Protein AF-A0A5Q3H9T6-F1 (afdb_monomer_lite)

Radius of gyration: 17.35 Å; chains: 1; bounding box: 54×40×42 Å

pLDDT: mean 82.65, std 15.29, range [39.38, 96.12]

Foldseek 3Di:
DQFQLQALVNLLVLLVLLLLLLVLLVVLLVVCVVVVVDDPVVSVVVVVLSVLSNVLSVLSNVCSVPDGLDDAPDHSVLSVVLSVLLSVLLNPQPDSVLNSQLSVLSSQLSVQVSVSDRVSNVVSSVSNVVSSVVSVPDPDPDDPDDDD

Secondary structure (DSSP, 8-state):
---SS-SHHHHHHHHHHHHHHHHHHHHHHHHHHHTTSS-HHHHHHHHHHHHHHHHHHHHHHHHGGG------SS-HHHHHHHHHHHHHHHHH-S-HHHHHHHHHHHHHHHHHHHHT-HHHHHHHHHHHHHHHHTTSS-----------

Sequence (148 aa):
MNDILNTAAKVQDAADKFTTIADEMKTKRRKAFDEGKITADEVMQNVSEETMLRELATKLYVKSNDYVVAGAQASQMELNKAIADAKEKIAEIAQFKRAVNIFVSVIGLAGSILSGQPLAIVGAISGVKEAVKGGEEKDVPVQKKAGK

Structure (mmCIF, N/CA/C/O backbone):
data_AF-A0A5Q3H9T6-F1
#
_entry.id   AF-A0A5Q3H9T6-F1
#
loop_
_atom_site.group_PDB
_atom_site.id
_atom_site.type_symbol
_atom_site.label_atom_id
_atom_site.label_alt_id
_atom_site.label_comp_id
_atom_site.label_asym_id
_atom_site.label_entity_id
_atom_site.label_seq_id
_atom_site.pdbx_PDB_ins_code
_atom_site.Cartn_x
_atom_site.Cartn_y
_atom_site.Cartn_z
_atom_site.occupancy
_atom_site.B_iso_or_equiv
_atom_site.auth_seq_id
_atom_site.auth_comp_id
_atom_site.auth_asym_id
_atom_site.auth_atom_id
_atom_site.pdbx_PDB_model_num
ATOM 1 N N . MET A 1 1 ? 13.830 12.447 -20.310 1.00 46.50 1 MET A N 1
ATOM 2 C CA . MET A 1 1 ? 12.578 11.686 -20.123 1.00 46.50 1 MET A CA 1
ATOM 3 C C . MET A 1 1 ? 12.443 11.393 -18.642 1.00 46.50 1 MET A C 1
ATOM 5 O O . MET A 1 1 ? 13.435 11.014 -18.031 1.00 46.50 1 MET A O 1
ATOM 9 N N . ASN A 1 2 ? 11.279 11.668 -18.055 1.00 55.16 2 ASN A N 1
ATOM 10 C CA . ASN A 1 2 ? 10.981 11.306 -16.671 1.00 55.16 2 ASN A CA 1
ATOM 11 C C . ASN A 1 2 ? 10.367 9.904 -16.687 1.00 55.16 2 ASN A C 1
ATOM 13 O O . ASN A 1 2 ? 9.163 9.783 -16.838 1.00 55.16 2 ASN A O 1
ATOM 17 N N . ASP A 1 3 ? 11.192 8.862 -16.578 1.00 67.50 3 ASP A N 1
ATOM 18 C CA . ASP A 1 3 ? 10.717 7.475 -16.592 1.00 67.50 3 ASP A CA 1
ATOM 19 C C . ASP A 1 3 ? 10.500 6.938 -15.164 1.00 67.50 3 ASP A C 1
ATOM 21 O O . ASP A 1 3 ? 11.352 7.077 -14.271 1.00 67.50 3 ASP A O 1
ATOM 25 N N . ILE A 1 4 ? 9.342 6.311 -14.954 1.00 74.38 4 ILE A N 1
ATOM 26 C CA . ILE A 1 4 ? 8.937 5.651 -13.706 1.00 74.38 4 ILE A CA 1
ATOM 27 C C . ILE A 1 4 ? 9.413 4.198 -13.722 1.00 74.38 4 ILE A C 1
ATOM 29 O O . ILE A 1 4 ? 9.185 3.497 -14.698 1.00 74.38 4 ILE A O 1
ATOM 33 N N . LEU A 1 5 ? 10.018 3.734 -12.620 1.00 79.31 5 LEU A N 1
ATOM 34 C CA . LEU A 1 5 ? 10.332 2.311 -12.392 1.00 79.31 5 LEU A CA 1
ATOM 35 C C . LEU A 1 5 ? 11.174 1.650 -13.502 1.00 79.31 5 LEU A C 1
ATOM 37 O O . LEU A 1 5 ? 10.972 0.497 -13.875 1.00 79.31 5 LEU A O 1
ATOM 41 N N . ASN A 1 6 ? 12.155 2.386 -14.022 1.00 80.31 6 ASN A N 1
ATOM 42 C CA . ASN A 1 6 ? 13.062 1.918 -15.072 1.00 80.31 6 ASN A CA 1
ATOM 43 C C . ASN A 1 6 ? 14.310 1.180 -14.553 1.00 80.31 6 ASN A C 1
ATOM 45 O O . ASN A 1 6 ? 15.203 0.873 -15.336 1.00 80.31 6 ASN A O 1
ATOM 49 N N . THR A 1 7 ? 14.405 0.943 -13.244 1.00 81.31 7 THR A N 1
ATOM 50 C CA . THR A 1 7 ? 15.495 0.180 -12.630 1.00 81.31 7 THR A CA 1
ATOM 51 C C . THR A 1 7 ? 14.947 -0.759 -11.565 1.00 81.31 7 THR A C 1
ATOM 53 O O . THR A 1 7 ? 13.966 -0.432 -10.890 1.00 81.31 7 THR A O 1
ATOM 56 N N . ALA A 1 8 ? 15.639 -1.881 -11.353 1.00 79.81 8 ALA A N 1
ATOM 57 C CA . ALA A 1 8 ? 15.347 -2.828 -10.278 1.00 79.81 8 ALA A CA 1
ATOM 58 C C . ALA A 1 8 ? 15.212 -2.132 -8.912 1.00 79.81 8 ALA A C 1
ATOM 60 O O . ALA A 1 8 ? 14.225 -2.329 -8.209 1.00 79.81 8 ALA A O 1
ATOM 61 N N . ALA A 1 9 ? 16.143 -1.227 -8.590 1.00 84.31 9 ALA A N 1
ATOM 62 C CA . ALA A 1 9 ? 16.149 -0.486 -7.329 1.00 84.31 9 ALA A CA 1
ATOM 63 C C . ALA A 1 9 ? 14.880 0.358 -7.114 1.00 84.31 9 ALA A C 1
ATOM 65 O O . ALA A 1 9 ? 14.354 0.411 -6.007 1.00 84.31 9 ALA A O 1
ATOM 66 N N . LYS A 1 10 ? 14.347 0.995 -8.166 1.00 85.62 10 LYS A N 1
ATOM 67 C CA . LYS A 1 10 ? 13.105 1.779 -8.067 1.00 85.62 10 LYS A CA 1
ATOM 68 C C . LYS A 1 10 ? 11.877 0.888 -7.851 1.00 85.62 10 LYS A C 1
ATOM 70 O O . LYS A 1 10 ? 10.949 1.292 -7.157 1.00 85.62 10 LYS A O 1
ATOM 75 N N . VAL A 1 11 ? 11.865 -0.310 -8.442 1.00 85.00 11 VAL A N 1
ATOM 76 C CA . VAL A 1 11 ? 10.795 -1.304 -8.246 1.00 85.00 11 VAL A CA 1
ATOM 77 C C . VAL A 1 11 ? 10.833 -1.876 -6.830 1.00 85.00 11 VAL A C 1
ATOM 79 O O . VAL A 1 11 ? 9.786 -1.981 -6.195 1.00 85.00 11 VAL A O 1
ATOM 82 N N . GLN A 1 12 ? 12.027 -2.177 -6.315 1.00 86.50 12 GLN A N 1
ATOM 83 C CA . GLN A 1 12 ? 12.226 -2.623 -4.933 1.00 86.50 12 GLN A CA 1
ATOM 84 C C . GLN A 1 12 ? 11.779 -1.557 -3.928 1.00 86.50 12 GLN A C 1
ATOM 86 O O . GLN A 1 12 ? 10.974 -1.855 -3.056 1.00 86.50 12 GLN A O 1
ATOM 91 N N . ASP A 1 13 ? 12.190 -0.302 -4.121 1.00 89.25 13 ASP A N 1
ATOM 92 C CA . ASP A 1 13 ? 11.782 0.827 -3.276 1.00 89.25 13 ASP A CA 1
ATOM 93 C C . ASP A 1 13 ? 10.250 1.019 -3.251 1.00 89.25 13 ASP A C 1
ATOM 95 O O . ASP A 1 13 ? 9.659 1.279 -2.202 1.00 89.25 13 ASP A O 1
ATOM 99 N N . ALA A 1 14 ? 9.563 0.835 -4.383 1.00 88.44 14 ALA 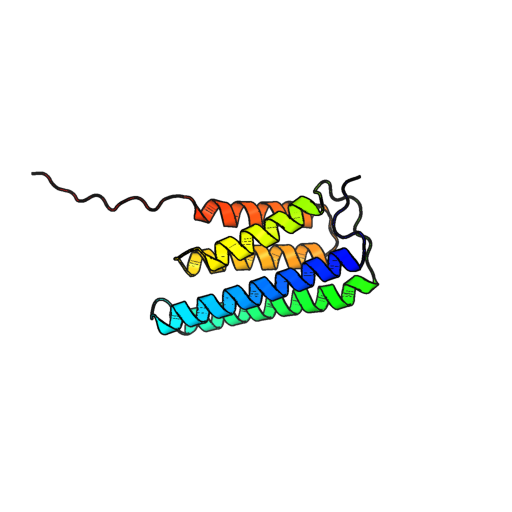A N 1
ATOM 100 C CA . ALA A 1 14 ? 8.100 0.847 -4.406 1.00 88.44 14 ALA A CA 1
ATOM 101 C C . ALA A 1 14 ? 7.492 -0.331 -3.618 1.00 88.44 14 ALA A C 1
ATOM 103 O O . ALA A 1 14 ? 6.536 -0.132 -2.866 1.00 88.44 14 ALA A O 1
ATOM 104 N N . ALA A 1 15 ? 8.050 -1.538 -3.752 1.00 89.56 15 ALA A N 1
ATOM 105 C CA . ALA A 1 15 ? 7.611 -2.724 -3.015 1.00 89.56 15 ALA A CA 1
ATOM 106 C C . ALA A 1 15 ? 7.806 -2.579 -1.494 1.00 89.56 15 ALA A C 1
ATOM 108 O O . ALA A 1 15 ? 6.889 -2.888 -0.725 1.00 89.56 15 ALA A O 1
ATOM 109 N N . ASP A 1 16 ? 8.950 -2.035 -1.067 1.00 92.12 16 ASP A N 1
ATOM 110 C CA . ASP A 1 16 ? 9.232 -1.700 0.332 1.00 92.12 16 ASP A CA 1
ATOM 111 C C . ASP A 1 16 ? 8.148 -0.761 0.868 1.00 92.12 16 ASP A C 1
ATOM 113 O O . ASP A 1 16 ? 7.511 -1.028 1.890 1.00 92.12 16 ASP A O 1
ATOM 117 N N . LYS A 1 17 ? 7.855 0.318 0.135 1.00 92.88 17 LYS A N 1
ATOM 118 C CA . LYS A 1 17 ? 6.850 1.291 0.564 1.00 92.88 17 LYS A CA 1
ATOM 119 C C . LYS A 1 17 ? 5.442 0.700 0.632 1.00 92.88 17 LYS A C 1
ATOM 121 O O . LYS A 1 17 ? 4.734 0.981 1.600 1.00 92.88 17 LYS A O 1
ATOM 126 N N . PHE A 1 18 ? 5.034 -0.145 -0.317 1.00 93.06 18 PHE A N 1
ATOM 127 C CA . PHE A 1 18 ? 3.742 -0.837 -0.235 1.00 93.06 18 PHE A CA 1
ATOM 128 C C . PHE A 1 18 ? 3.648 -1.743 0.993 1.00 93.06 18 PHE A C 1
ATOM 130 O O . PHE A 1 18 ? 2.613 -1.755 1.661 1.00 93.06 18 PHE A O 1
ATOM 137 N N . THR A 1 19 ? 4.739 -2.424 1.347 1.00 92.81 19 THR A N 1
ATOM 138 C CA . THR A 1 19 ? 4.813 -3.215 2.582 1.00 92.81 19 THR A CA 1
ATOM 139 C C . THR A 1 19 ? 4.595 -2.331 3.810 1.00 92.81 19 THR A C 1
ATOM 141 O O . THR A 1 19 ? 3.764 -2.658 4.656 1.00 92.81 19 THR A O 1
ATOM 144 N N . THR A 1 20 ? 5.235 -1.156 3.866 1.00 94.94 20 THR A N 1
ATOM 145 C CA . THR A 1 20 ? 5.029 -0.228 4.993 1.00 94.94 20 THR A CA 1
ATOM 146 C C . THR A 1 20 ? 3.597 0.309 5.081 1.00 94.94 20 THR A C 1
ATOM 148 O O . THR A 1 20 ? 3.086 0.502 6.181 1.00 94.94 20 THR A O 1
ATOM 151 N N . ILE A 1 21 ? 2.912 0.512 3.949 1.00 93.81 21 ILE A N 1
ATOM 152 C CA . ILE A 1 21 ? 1.500 0.928 3.941 1.00 93.81 21 ILE A CA 1
ATOM 153 C C . ILE A 1 21 ? 0.597 -0.193 4.473 1.00 93.81 21 ILE A C 1
ATOM 155 O O . ILE A 1 21 ? -0.335 0.081 5.231 1.00 93.81 21 ILE A O 1
ATOM 159 N N . ALA A 1 22 ? 0.878 -1.453 4.125 1.00 93.81 22 ALA A N 1
ATOM 160 C CA . ALA A 1 22 ? 0.160 -2.604 4.675 1.00 93.81 22 ALA A CA 1
ATOM 161 C C . ALA A 1 22 ? 0.306 -2.694 6.205 1.00 93.81 22 ALA A C 1
ATOM 163 O O . ALA A 1 22 ? -0.669 -2.973 6.905 1.00 93.81 22 ALA A O 1
ATOM 164 N N . ASP A 1 23 ? 1.498 -2.410 6.734 1.00 95.00 23 ASP A N 1
ATOM 165 C CA . ASP A 1 23 ? 1.754 -2.396 8.178 1.00 95.00 23 ASP A CA 1
ATOM 166 C C . ASP A 1 23 ? 1.010 -1.259 8.899 1.00 95.00 23 ASP A C 1
ATOM 168 O O . ASP A 1 23 ? 0.444 -1.467 9.980 1.00 95.00 23 ASP A O 1
ATOM 172 N N . GLU A 1 24 ? 0.940 -0.076 8.284 1.00 94.06 24 GLU A N 1
ATOM 173 C CA . GLU A 1 24 ? 0.185 1.059 8.822 1.00 94.06 24 GLU A CA 1
ATOM 174 C C . GLU A 1 24 ? -1.318 0.743 8.876 1.00 94.06 24 GLU A C 1
ATOM 176 O O . GLU A 1 24 ? -1.976 0.927 9.905 1.00 94.06 24 GLU A O 1
ATOM 181 N N . MET A 1 25 ? -1.859 0.167 7.797 1.00 95.31 25 MET A N 1
ATOM 182 C CA . MET A 1 25 ? -3.267 -0.223 7.726 1.00 95.31 25 MET A CA 1
ATOM 183 C C . MET A 1 25 ? -3.613 -1.299 8.764 1.00 95.31 25 MET A C 1
ATOM 185 O O . MET A 1 25 ? -4.637 -1.198 9.447 1.00 95.31 25 MET A O 1
ATOM 189 N N . LYS A 1 26 ? -2.732 -2.289 8.956 1.00 95.56 26 LYS A N 1
ATOM 190 C CA . LYS A 1 26 ? -2.859 -3.308 10.008 1.00 95.56 26 LYS A CA 1
ATOM 191 C C . LYS A 1 26 ? -2.931 -2.684 11.400 1.00 95.56 26 LYS A C 1
ATOM 193 O O . LYS A 1 26 ? -3.807 -3.038 12.193 1.00 95.56 26 LYS A O 1
ATOM 198 N N . THR A 1 27 ? -2.022 -1.756 11.693 1.00 94.94 27 THR A N 1
ATOM 199 C CA . THR A 1 27 ? -1.963 -1.050 12.981 1.00 94.94 27 THR A CA 1
ATOM 200 C C . THR A 1 27 ? -3.246 -0.262 13.224 1.00 94.94 27 THR A C 1
ATOM 202 O O . THR A 1 27 ? -3.863 -0.374 14.287 1.00 94.94 27 THR A O 1
ATOM 205 N N . LYS A 1 28 ? -3.709 0.466 12.206 1.00 93.50 28 LYS A N 1
ATOM 206 C CA . LYS A 1 28 ? -4.934 1.260 12.277 1.00 93.50 28 LYS A CA 1
ATOM 207 C C . 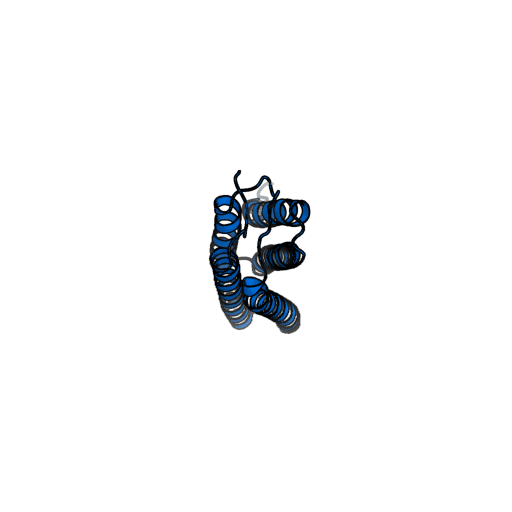LYS A 1 28 ? -6.189 0.418 12.458 1.00 93.50 28 LYS A C 1
ATOM 209 O O . LYS A 1 28 ? -7.037 0.766 13.278 1.00 93.50 28 LYS A O 1
ATOM 214 N N . ARG A 1 29 ? -6.294 -0.700 11.736 1.00 96.12 29 ARG A N 1
ATOM 215 C CA . ARG A 1 29 ? -7.393 -1.663 11.876 1.00 96.12 29 ARG A CA 1
ATOM 216 C C . ARG A 1 29 ? -7.459 -2.231 13.280 1.00 96.12 29 ARG A C 1
ATOM 218 O O . ARG A 1 29 ? -8.533 -2.233 13.870 1.00 96.12 29 ARG A O 1
ATOM 225 N N . ARG A 1 30 ? -6.319 -2.658 13.827 1.00 94.81 30 ARG A N 1
ATOM 226 C CA . ARG A 1 30 ? -6.254 -3.187 15.192 1.00 94.81 30 ARG A CA 1
ATOM 227 C C . ARG A 1 30 ? -6.765 -2.162 16.202 1.00 94.81 30 ARG A C 1
ATOM 229 O O . ARG A 1 30 ? -7.680 -2.466 16.954 1.00 94.81 30 ARG A O 1
ATOM 236 N N . LYS A 1 31 ? -6.258 -0.928 16.138 1.00 94.12 31 LYS A N 1
ATOM 237 C CA . LYS A 1 31 ? -6.706 0.158 17.017 1.00 94.12 31 LYS A CA 1
ATOM 238 C C . LYS A 1 31 ? -8.206 0.443 16.880 1.00 94.12 31 LYS A C 1
ATOM 240 O O . LYS A 1 31 ? -8.895 0.576 17.883 1.00 94.12 31 LYS A O 1
ATOM 245 N N . ALA A 1 32 ? -8.722 0.524 15.654 1.00 92.94 32 ALA A N 1
ATOM 246 C CA . ALA A 1 32 ? -10.139 0.790 15.420 1.00 92.94 32 ALA A CA 1
ATOM 247 C C . ALA A 1 32 ? -11.045 -0.329 15.963 1.00 92.94 32 ALA A C 1
ATOM 249 O O . ALA A 1 32 ? -12.129 -0.038 16.464 1.00 92.94 32 ALA A O 1
ATOM 250 N N . PHE A 1 33 ? -10.608 -1.588 15.878 1.00 94.50 33 PHE A N 1
ATOM 251 C CA . PHE A 1 33 ? -11.338 -2.725 16.434 1.00 94.50 33 PHE A CA 1
ATOM 252 C C . PHE A 1 33 ? -11.313 -2.724 17.965 1.00 94.50 33 PHE A C 1
ATOM 254 O O . PHE A 1 33 ? -12.366 -2.845 18.585 1.00 94.50 33 PHE A O 1
ATOM 261 N N . ASP A 1 34 ? -10.140 -2.503 18.567 1.00 94.62 34 ASP A N 1
ATOM 262 C CA . ASP A 1 34 ? -9.975 -2.425 20.025 1.00 94.62 34 ASP A CA 1
ATOM 263 C C . ASP A 1 34 ? -10.825 -1.285 20.633 1.00 94.62 34 ASP A C 1
ATOM 265 O O . ASP A 1 34 ? -11.350 -1.406 21.737 1.00 94.62 34 ASP A O 1
ATOM 269 N N . G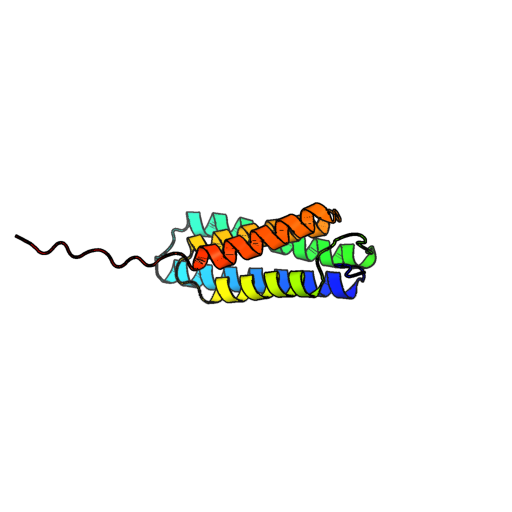LU A 1 35 ? -11.016 -0.190 19.889 1.00 94.75 35 GLU A N 1
ATOM 270 C CA . GLU A 1 35 ? -11.883 0.942 20.255 1.00 94.75 35 GLU A CA 1
ATOM 271 C C . GLU A 1 35 ? -13.378 0.716 19.935 1.00 94.75 35 GLU A C 1
ATOM 273 O O . GLU A 1 35 ? -14.194 1.612 20.164 1.00 94.75 35 GLU A O 1
ATOM 278 N N . GLY A 1 36 ? -13.758 -0.435 19.369 1.00 92.81 36 GLY A N 1
ATOM 279 C CA . GLY A 1 36 ? -15.139 -0.754 18.985 1.00 92.81 36 GLY A CA 1
ATOM 280 C C . GLY A 1 36 ? -15.690 0.079 17.820 1.00 92.81 36 GLY A C 1
ATOM 281 O O . GLY A 1 36 ? -16.902 0.150 17.627 1.00 92.81 36 GLY A O 1
ATOM 282 N N . LYS A 1 37 ? -14.821 0.735 17.039 1.00 92.62 37 LYS A N 1
ATOM 283 C CA . LYS A 1 37 ? -15.205 1.602 15.909 1.00 92.62 37 LYS A CA 1
ATOM 284 C C . LYS A 1 37 ? -15.512 0.833 14.626 1.00 92.62 37 LYS A C 1
ATOM 286 O O . LYS A 1 37 ? -16.075 1.418 13.703 1.00 92.62 37 LYS A O 1
ATOM 291 N N . ILE A 1 38 ? -15.102 -0.431 14.557 1.00 93.62 38 ILE A N 1
ATOM 292 C CA . ILE A 1 38 ? -15.344 -1.330 13.428 1.00 93.62 38 ILE A CA 1
ATOM 293 C C . ILE A 1 38 ? -15.757 -2.712 13.921 1.00 93.62 38 ILE A C 1
ATOM 295 O O . ILE A 1 38 ? -15.401 -3.134 15.021 1.00 93.62 38 ILE A O 1
ATOM 299 N N . THR A 1 39 ? -16.500 -3.414 13.081 1.00 94.38 39 THR A N 1
ATOM 300 C CA . THR A 1 39 ? -16.989 -4.773 13.321 1.00 94.38 39 THR A CA 1
ATOM 301 C C . THR A 1 39 ? -15.946 -5.834 12.959 1.00 94.38 39 THR A C 1
ATOM 303 O O . THR A 1 39 ? -14.976 -5.565 12.249 1.00 94.38 39 THR A O 1
ATOM 306 N N . ALA A 1 40 ? -16.157 -7.073 13.414 1.00 92.56 40 ALA A N 1
ATOM 307 C CA . ALA A 1 40 ? -15.323 -8.208 13.013 1.00 92.56 40 ALA A CA 1
ATOM 308 C C . ALA A 1 40 ? -15.372 -8.462 11.491 1.00 92.56 40 ALA A C 1
ATOM 310 O O . ALA A 1 40 ? -14.349 -8.796 10.896 1.00 92.56 40 ALA A O 1
ATOM 311 N N . ASP A 1 41 ? -16.520 -8.235 10.849 1.00 92.25 41 ASP A N 1
ATOM 312 C CA . ASP A 1 41 ? -16.671 -8.378 9.396 1.00 92.25 41 ASP A CA 1
ATOM 313 C C . ASP A 1 41 ? -15.840 -7.338 8.634 1.00 92.25 41 ASP A C 1
ATOM 315 O O . ASP A 1 41 ? -15.107 -7.682 7.705 1.00 92.25 41 ASP A O 1
ATOM 319 N N . GLU A 1 42 ? -15.866 -6.075 9.078 1.00 89.69 42 GLU A N 1
ATOM 320 C CA . GLU A 1 42 ? -15.012 -5.014 8.523 1.00 89.69 42 GLU A CA 1
ATOM 321 C C . GLU A 1 42 ? -13.519 -5.328 8.714 1.00 89.69 42 GLU A C 1
ATOM 323 O O . GLU A 1 42 ? -12.700 -5.022 7.842 1.00 89.69 42 GLU A O 1
ATOM 328 N N . VAL A 1 43 ? -13.151 -5.985 9.821 1.00 92.56 43 VAL A N 1
ATOM 329 C CA . VAL A 1 43 ? -11.781 -6.468 10.030 1.00 92.56 43 VAL A CA 1
ATOM 330 C C . VAL A 1 43 ? -11.416 -7.540 9.006 1.00 92.56 43 VAL A C 1
ATOM 332 O O . VAL A 1 43 ? -10.361 -7.432 8.381 1.00 92.56 43 VAL A O 1
ATOM 335 N N . MET A 1 44 ? -12.263 -8.554 8.816 1.00 92.06 44 MET A N 1
ATOM 336 C CA . MET A 1 44 ? -12.000 -9.653 7.881 1.00 92.06 44 MET A CA 1
ATOM 337 C C . MET A 1 44 ? -11.854 -9.157 6.441 1.00 92.06 44 MET A C 1
ATOM 339 O O . MET A 1 44 ? -10.914 -9.555 5.749 1.00 92.06 44 MET A O 1
ATOM 343 N N . GLN A 1 45 ? -12.724 -8.241 6.010 1.00 88.69 45 GLN A N 1
ATOM 344 C CA . GLN A 1 45 ? -12.628 -7.643 4.681 1.00 88.69 45 GLN A CA 1
ATOM 345 C C . GLN A 1 45 ? -11.288 -6.918 4.496 1.00 88.69 45 GLN A C 1
ATOM 347 O O . GLN A 1 45 ? -10.571 -7.171 3.526 1.00 88.69 45 GLN A O 1
ATOM 352 N N . ASN A 1 46 ? -10.900 -6.066 5.448 1.00 91.62 46 ASN A N 1
ATOM 353 C CA . ASN A 1 46 ? -9.661 -5.308 5.315 1.00 91.62 46 ASN A CA 1
ATOM 354 C C . ASN A 1 46 ? -8.394 -6.175 5.472 1.00 91.62 46 ASN A C 1
ATOM 356 O O . ASN A 1 46 ? -7.357 -5.849 4.899 1.00 91.62 46 ASN A O 1
ATOM 360 N N . VAL A 1 47 ? -8.458 -7.308 6.181 1.00 93.81 47 VAL A N 1
ATOM 361 C CA . VAL A 1 47 ? -7.371 -8.308 6.177 1.00 93.81 47 VAL A CA 1
ATOM 362 C C . VAL A 1 47 ? -7.162 -8.886 4.775 1.00 93.81 47 VAL A C 1
ATOM 364 O O . VAL A 1 47 ? -6.019 -9.064 4.359 1.00 93.81 47 VAL A O 1
ATOM 367 N N . SER A 1 48 ? -8.233 -9.154 4.024 1.00 92.25 48 SER A N 1
ATOM 368 C CA . SER A 1 48 ? -8.112 -9.640 2.643 1.00 92.25 48 SER A CA 1
ATOM 369 C C . SER A 1 48 ? -7.434 -8.612 1.734 1.00 92.25 48 SER A C 1
ATOM 371 O O . SER A 1 48 ? -6.566 -8.966 0.937 1.00 92.25 48 SER A O 1
ATOM 373 N N . GLU A 1 49 ? -7.806 -7.338 1.863 1.00 91.75 49 GLU A N 1
ATOM 374 C CA . GLU A 1 49 ? -7.169 -6.235 1.135 1.00 91.75 49 GLU A CA 1
ATOM 375 C C . GLU A 1 49 ? -5.684 -6.116 1.510 1.00 91.75 49 GLU A C 1
ATOM 377 O O . GLU A 1 49 ? -4.829 -5.939 0.642 1.00 91.75 49 GLU A O 1
ATOM 382 N N . GLU A 1 50 ? -5.351 -6.254 2.799 1.00 93.12 50 GLU A N 1
ATOM 383 C CA . GLU A 1 50 ? -3.964 -6.217 3.267 1.00 93.12 50 GLU A CA 1
ATOM 384 C C . GLU A 1 50 ? -3.130 -7.342 2.657 1.00 93.12 50 GLU A C 1
ATOM 386 O O . GLU A 1 50 ? -2.038 -7.091 2.141 1.00 93.12 50 GLU A O 1
ATOM 391 N N . THR A 1 51 ? -3.653 -8.568 2.678 1.00 93.50 51 THR A N 1
ATOM 392 C CA . THR A 1 51 ? -3.007 -9.724 2.049 1.00 93.50 51 THR A CA 1
ATOM 393 C C . THR A 1 51 ? -2.758 -9.464 0.567 1.00 93.50 51 THR A C 1
ATOM 395 O O . THR A 1 51 ? -1.649 -9.694 0.089 1.00 93.50 51 THR A O 1
ATOM 398 N N . MET A 1 52 ? -3.734 -8.891 -0.144 1.00 93.94 52 MET A N 1
ATOM 399 C CA . MET A 1 52 ? -3.579 -8.548 -1.556 1.00 93.94 52 MET A CA 1
ATOM 400 C C . MET A 1 52 ? -2.442 -7.545 -1.785 1.00 93.94 52 MET A C 1
ATOM 402 O O . MET A 1 52 ? -1.605 -7.773 -2.658 1.00 93.94 52 MET A O 1
ATOM 406 N N . LEU A 1 53 ? -2.351 -6.465 -0.997 1.00 93.31 53 LEU A N 1
ATOM 407 C CA . LEU A 1 53 ? -1.251 -5.504 -1.147 1.00 93.31 53 LEU A CA 1
ATOM 408 C C . LEU A 1 53 ? 0.113 -6.165 -0.912 1.00 93.31 53 LEU A C 1
ATOM 410 O O . LEU A 1 53 ? 1.058 -5.910 -1.660 1.00 93.31 53 LEU A O 1
ATOM 414 N N . ARG A 1 54 ? 0.211 -7.040 0.097 1.00 94.12 54 ARG A N 1
ATOM 415 C CA . ARG A 1 54 ? 1.446 -7.776 0.401 1.00 94.12 54 ARG A CA 1
ATOM 416 C C . ARG A 1 54 ? 1.840 -8.713 -0.734 1.00 94.12 54 ARG A C 1
ATOM 418 O O . ARG A 1 54 ? 2.999 -8.712 -1.133 1.00 94.12 54 ARG A O 1
ATOM 425 N N . GLU A 1 55 ? 0.893 -9.448 -1.308 1.00 92.31 55 GLU A N 1
ATOM 426 C CA . GLU A 1 55 ? 1.156 -10.296 -2.474 1.00 92.31 55 GLU A CA 1
ATOM 427 C C . GLU A 1 55 ? 1.649 -9.489 -3.679 1.00 92.31 55 GLU A C 1
ATOM 429 O O . GLU A 1 55 ? 2.566 -9.921 -4.381 1.00 92.31 55 GLU A O 1
ATOM 434 N N . LEU A 1 56 ? 1.062 -8.314 -3.931 1.00 91.56 56 LEU A N 1
ATOM 435 C CA . LEU A 1 56 ? 1.506 -7.429 -5.009 1.00 91.56 56 LEU A CA 1
ATOM 436 C C . LEU A 1 56 ? 2.922 -6.900 -4.736 1.00 91.56 56 LEU A C 1
ATOM 438 O O . LEU A 1 56 ? 3.755 -6.916 -5.641 1.00 91.56 56 LEU A O 1
ATOM 442 N N . ALA A 1 57 ? 3.238 -6.515 -3.497 1.00 89.38 57 ALA A N 1
ATOM 443 C CA . ALA A 1 57 ? 4.592 -6.122 -3.105 1.00 89.38 57 ALA A CA 1
ATOM 444 C C . ALA A 1 57 ? 5.600 -7.272 -3.298 1.00 89.38 57 ALA A C 1
ATOM 446 O O . ALA A 1 57 ? 6.653 -7.076 -3.903 1.00 89.38 57 ALA A O 1
ATOM 447 N N . THR A 1 58 ? 5.257 -8.500 -2.894 1.00 87.62 58 THR A N 1
ATOM 448 C CA . THR A 1 58 ? 6.085 -9.692 -3.148 1.00 87.62 58 THR A CA 1
ATOM 449 C C . THR A 1 58 ? 6.321 -9.914 -4.639 1.00 87.62 58 THR A C 1
ATOM 451 O O . THR A 1 58 ? 7.459 -10.119 -5.064 1.00 87.62 58 THR A O 1
ATOM 454 N N . LYS A 1 59 ? 5.271 -9.818 -5.461 1.00 88.06 59 LYS A N 1
ATOM 455 C CA . LYS A 1 59 ? 5.391 -9.928 -6.921 1.00 88.06 59 LYS A CA 1
ATOM 456 C C . LYS A 1 59 ? 6.292 -8.834 -7.498 1.00 88.06 59 LYS A C 1
ATOM 458 O O . LYS A 1 59 ? 7.037 -9.115 -8.432 1.00 88.06 59 LYS A O 1
ATOM 463 N N . LEU A 1 60 ? 6.270 -7.619 -6.947 1.00 85.38 60 LEU A N 1
ATOM 464 C CA . LEU A 1 60 ? 7.160 -6.536 -7.371 1.00 85.38 60 LEU A CA 1
ATOM 465 C C . LEU A 1 60 ? 8.622 -6.831 -7.041 1.00 85.38 60 LEU A C 1
ATOM 467 O O . LEU A 1 60 ? 9.471 -6.601 -7.898 1.00 85.38 60 LEU A O 1
ATOM 471 N N . TYR A 1 61 ? 8.927 -7.402 -5.871 1.00 82.31 61 TYR A N 1
ATOM 472 C CA . TYR A 1 61 ? 10.294 -7.847 -5.579 1.00 82.31 61 TYR A CA 1
ATOM 473 C C . TYR A 1 61 ? 10.772 -8.889 -6.586 1.00 82.31 61 TYR A C 1
ATOM 475 O O . TYR A 1 61 ? 11.860 -8.740 -7.135 1.00 82.31 61 TYR A O 1
ATOM 483 N N . VAL A 1 62 ? 9.952 -9.902 -6.882 1.00 81.06 62 VAL A N 1
ATOM 484 C CA . VAL A 1 62 ? 10.290 -10.931 -7.881 1.00 81.06 62 VAL A CA 1
ATOM 485 C C . VAL A 1 62 ? 10.528 -10.298 -9.254 1.00 81.06 62 VAL A C 1
ATOM 487 O O . VAL A 1 62 ? 11.519 -10.603 -9.912 1.00 81.06 62 VAL A O 1
ATOM 490 N N . LYS A 1 63 ? 9.658 -9.366 -9.657 1.00 75.44 63 LYS A N 1
ATOM 491 C CA . LYS A 1 63 ? 9.698 -8.719 -10.973 1.00 75.44 63 LYS A CA 1
ATOM 492 C C . LYS A 1 63 ? 10.757 -7.620 -11.095 1.00 75.44 63 LYS A C 1
ATOM 494 O O . LYS A 1 63 ? 11.078 -7.204 -12.204 1.00 75.44 63 LYS A O 1
ATOM 499 N N . SER A 1 64 ? 11.324 -7.147 -9.983 1.00 71.00 64 SER A N 1
ATOM 500 C CA . SER A 1 64 ? 12.409 -6.156 -9.988 1.00 71.00 64 SER A CA 1
ATOM 501 C C . SER A 1 64 ? 13.638 -6.630 -10.771 1.00 71.00 64 SER A C 1
ATOM 503 O O . SER A 1 64 ? 14.340 -5.803 -11.348 1.00 71.00 64 SER A O 1
ATOM 505 N N . ASN A 1 65 ? 13.831 -7.947 -10.883 1.00 57.91 65 ASN A N 1
ATOM 506 C CA . ASN A 1 65 ? 14.892 -8.563 -11.679 1.00 57.91 65 ASN A CA 1
ATOM 507 C C . ASN A 1 65 ? 14.692 -8.406 -13.201 1.00 57.91 65 ASN A C 1
ATOM 509 O O . ASN A 1 65 ? 15.659 -8.531 -13.947 1.00 57.91 65 ASN A O 1
ATOM 513 N N . ASP A 1 66 ? 13.475 -8.076 -13.650 1.00 63.59 66 ASP A N 1
ATOM 514 C CA . ASP A 1 66 ? 13.074 -8.132 -15.061 1.00 63.59 66 ASP A CA 1
ATOM 515 C C . ASP A 1 66 ? 12.816 -6.751 -15.699 1.00 63.59 66 ASP A C 1
ATOM 517 O O . ASP A 1 66 ? 12.388 -6.686 -16.853 1.00 63.59 66 ASP A O 1
ATOM 521 N N . TYR A 1 67 ? 13.010 -5.629 -14.984 1.00 65.81 67 TYR A N 1
ATOM 522 C CA . TYR A 1 67 ? 12.330 -4.384 -15.372 1.00 65.81 67 TYR 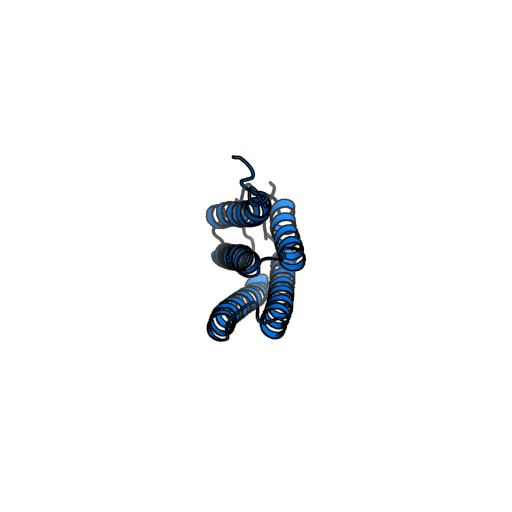A CA 1
ATOM 523 C C . TYR A 1 67 ? 13.151 -3.230 -15.959 1.00 65.81 67 TYR A C 1
ATOM 525 O O . TYR A 1 67 ? 14.048 -2.672 -15.327 1.00 65.81 67 TYR A O 1
ATOM 533 N N . VAL A 1 68 ? 12.631 -2.756 -17.103 1.00 56.22 68 VAL A N 1
ATOM 534 C CA . VAL A 1 68 ? 12.558 -1.347 -17.521 1.00 56.22 68 VAL A CA 1
ATOM 535 C C . VAL A 1 68 ? 11.102 -1.037 -17.911 1.00 56.22 68 VAL A C 1
ATOM 537 O O . VAL A 1 68 ? 10.607 -1.577 -18.898 1.00 56.22 68 VAL A O 1
ATOM 540 N N . VAL A 1 69 ? 10.395 -0.178 -17.164 1.00 62.94 69 VAL A N 1
ATOM 541 C CA . VAL A 1 69 ? 9.150 0.456 -17.644 1.00 62.94 69 VAL A CA 1
ATOM 542 C C . VAL A 1 69 ? 9.519 1.803 -18.265 1.00 62.94 69 VAL A C 1
ATOM 544 O O . VAL A 1 69 ? 10.036 2.683 -17.581 1.00 62.94 69 VAL A O 1
ATOM 547 N N . ALA A 1 70 ? 9.282 1.961 -19.566 1.00 61.84 70 ALA A N 1
ATOM 548 C CA . ALA A 1 70 ? 9.565 3.188 -20.311 1.00 61.84 70 ALA A CA 1
ATOM 549 C C . ALA A 1 70 ? 8.269 3.802 -20.861 1.00 61.84 70 ALA A C 1
ATOM 551 O O . ALA A 1 70 ? 7.330 3.080 -21.200 1.00 61.84 70 ALA A O 1
ATOM 552 N N . GLY A 1 71 ? 8.219 5.134 -20.973 1.00 64.00 71 GLY A N 1
ATOM 553 C CA . GLY A 1 71 ? 7.128 5.830 -21.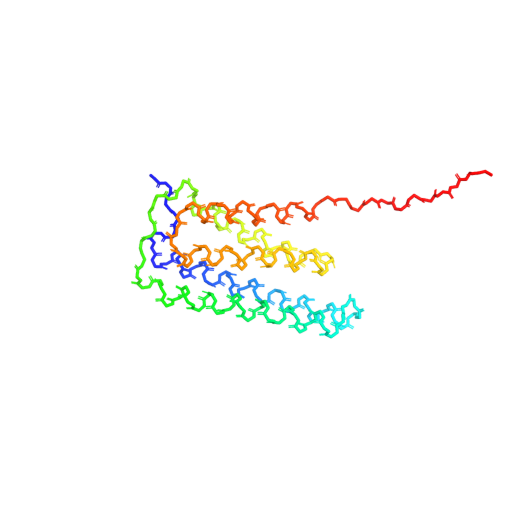671 1.00 64.00 71 GLY A CA 1
ATOM 554 C C . GLY A 1 71 ? 5.962 6.309 -20.799 1.00 64.00 71 GLY A C 1
ATOM 555 O O . GLY A 1 71 ? 4.938 6.729 -21.337 1.00 64.00 71 GLY A O 1
ATOM 556 N N . ALA A 1 72 ? 6.094 6.293 -19.469 1.00 62.94 72 ALA A N 1
ATOM 557 C CA . ALA A 1 72 ? 5.183 7.039 -18.597 1.00 62.94 72 ALA A CA 1
ATOM 558 C C . ALA A 1 72 ? 5.576 8.524 -18.613 1.00 62.94 72 ALA A C 1
ATOM 560 O O . ALA A 1 72 ? 6.754 8.843 -18.522 1.00 62.94 72 ALA A O 1
ATOM 561 N N . GLN A 1 73 ? 4.607 9.438 -18.716 1.00 66.19 73 GLN A N 1
ATOM 562 C CA . GLN A 1 73 ? 4.890 10.880 -18.625 1.00 66.19 73 GLN A CA 1
ATOM 563 C C . GLN A 1 73 ? 5.054 11.377 -17.179 1.00 66.19 73 GLN A C 1
ATOM 565 O O . GLN A 1 73 ? 5.597 12.460 -16.967 1.00 66.19 73 GLN A O 1
ATOM 570 N N . ALA A 1 74 ? 4.589 10.609 -16.190 1.00 70.44 74 ALA A N 1
ATOM 571 C CA . ALA A 1 74 ? 4.776 10.938 -14.780 1.00 70.44 74 ALA A CA 1
ATOM 572 C C . ALA A 1 74 ? 6.208 10.613 -14.325 1.00 70.44 74 ALA A C 1
ATOM 574 O O . ALA A 1 74 ? 6.861 9.730 -14.870 1.00 70.44 74 ALA A O 1
ATOM 575 N N . SER A 1 75 ? 6.691 11.315 -13.301 1.00 80.81 75 SER A N 1
ATOM 576 C CA . SER A 1 75 ? 8.039 11.131 -12.747 1.00 80.81 75 SER A CA 1
ATOM 577 C C . SER A 1 75 ? 8.085 10.135 -11.582 1.00 80.81 75 SER A C 1
ATOM 579 O O . SER A 1 75 ? 7.117 9.971 -10.840 1.00 80.81 75 SER A O 1
ATOM 581 N N . GLN A 1 76 ? 9.254 9.522 -11.338 1.00 82.00 76 GLN A N 1
ATOM 582 C CA . GLN A 1 76 ? 9.491 8.700 -10.135 1.00 82.00 76 GLN A CA 1
ATOM 583 C C . GLN A 1 76 ? 9.172 9.466 -8.838 1.00 82.00 76 GLN A C 1
ATOM 585 O O . GLN A 1 76 ? 8.710 8.882 -7.860 1.00 82.00 76 GLN A O 1
ATOM 590 N N . MET A 1 77 ? 9.400 10.781 -8.836 1.00 85.00 77 MET A N 1
ATOM 591 C CA . MET A 1 77 ? 9.079 11.659 -7.716 1.00 85.00 77 MET A CA 1
ATOM 592 C C . MET A 1 77 ? 7.573 11.698 -7.433 1.00 85.00 77 MET A C 1
ATOM 594 O O . MET A 1 77 ? 7.176 11.637 -6.276 1.00 85.00 77 MET A O 1
ATOM 598 N N . GLU A 1 78 ? 6.728 11.758 -8.464 1.00 85.06 78 GLU A N 1
ATOM 599 C CA . GLU A 1 78 ? 5.271 11.774 -8.291 1.00 85.06 78 GLU A CA 1
ATOM 600 C C . GLU A 1 78 ? 4.721 10.450 -7.777 1.00 85.06 78 GLU A C 1
ATOM 602 O O . GLU A 1 78 ? 3.807 10.459 -6.954 1.00 85.06 78 GLU A O 1
ATOM 607 N N . LEU A 1 79 ? 5.292 9.330 -8.229 1.00 86.19 79 LEU A N 1
ATOM 608 C CA . LEU A 1 79 ? 4.974 8.014 -7.684 1.00 86.19 79 LEU A CA 1
ATOM 609 C C . LEU A 1 79 ? 5.336 7.951 -6.196 1.00 86.19 79 LEU A C 1
ATOM 611 O O . LEU A 1 79 ? 4.492 7.634 -5.362 1.00 86.19 79 LEU A O 1
ATOM 615 N N . ASN A 1 80 ? 6.581 8.302 -5.864 1.00 87.62 80 ASN A N 1
ATOM 616 C CA . ASN A 1 80 ? 7.069 8.283 -4.487 1.00 87.62 80 ASN A CA 1
ATOM 617 C C . ASN A 1 80 ? 6.241 9.187 -3.576 1.00 87.62 80 ASN A C 1
ATOM 619 O O . ASN A 1 80 ? 5.915 8.787 -2.461 1.00 87.62 80 ASN A O 1
ATOM 623 N N . LYS A 1 81 ? 5.870 10.371 -4.069 1.00 88.94 81 LYS A N 1
ATOM 624 C CA . LYS A 1 81 ? 5.005 11.297 -3.350 1.00 88.94 81 LYS A CA 1
ATOM 625 C C . LYS A 1 81 ? 3.620 10.704 -3.109 1.00 88.94 81 LYS A C 1
ATOM 627 O O . LYS A 1 81 ? 3.182 10.686 -1.973 1.00 88.94 81 LYS A O 1
ATOM 632 N N . ALA A 1 82 ? 2.961 10.154 -4.130 1.00 87.25 82 ALA A N 1
ATOM 633 C CA . ALA A 1 82 ? 1.632 9.563 -3.957 1.00 87.25 82 ALA A CA 1
ATOM 634 C C . ALA A 1 82 ? 1.624 8.425 -2.920 1.00 87.25 82 ALA A C 1
ATOM 636 O O . ALA A 1 82 ? 0.706 8.331 -2.113 1.00 87.25 82 ALA A O 1
ATOM 637 N N . ILE A 1 83 ? 2.666 7.589 -2.914 1.00 89.69 83 ILE A N 1
ATOM 638 C CA . ILE A 1 83 ? 2.821 6.505 -1.937 1.00 89.69 83 ILE A CA 1
ATOM 639 C C . ILE A 1 83 ? 3.066 7.065 -0.524 1.00 89.69 83 ILE A C 1
ATOM 641 O O . ILE A 1 83 ? 2.454 6.598 0.437 1.00 89.69 83 ILE A O 1
ATOM 645 N N . ALA A 1 84 ? 3.932 8.072 -0.387 1.00 90.88 84 ALA A N 1
ATOM 646 C CA . ALA A 1 84 ? 4.213 8.712 0.897 1.00 90.88 84 ALA A CA 1
ATOM 647 C C . ALA A 1 84 ? 2.975 9.423 1.470 1.00 90.88 84 ALA A C 1
ATOM 649 O O . ALA A 1 84 ? 2.605 9.159 2.612 1.00 90.88 84 ALA A O 1
ATOM 650 N N . ASP A 1 85 ? 2.297 10.232 0.654 1.00 90.62 85 ASP A N 1
ATOM 651 C CA . ASP A 1 85 ? 1.081 10.958 1.028 1.00 90.62 85 ASP A CA 1
ATOM 652 C C . ASP A 1 85 ? -0.027 9.972 1.455 1.00 90.62 85 ASP A C 1
ATOM 654 O O . ASP A 1 85 ? -0.726 10.193 2.443 1.00 90.62 85 ASP A O 1
ATOM 658 N N . ALA A 1 86 ? -0.172 8.838 0.752 1.00 89.25 86 ALA A N 1
ATOM 659 C CA . ALA A 1 86 ? -1.131 7.797 1.120 1.00 89.25 86 ALA A CA 1
ATOM 660 C C . ALA A 1 86 ? -0.813 7.162 2.478 1.00 89.25 86 ALA A C 1
ATOM 662 O O . ALA A 1 86 ? -1.717 6.993 3.297 1.00 89.25 86 ALA A O 1
ATOM 663 N N . LYS A 1 87 ? 0.459 6.835 2.734 1.00 93.62 87 LYS A N 1
ATOM 664 C CA . LYS A 1 87 ? 0.911 6.301 4.024 1.00 93.62 87 LYS A CA 1
ATOM 665 C C . LYS A 1 87 ? 0.604 7.274 5.161 1.00 93.62 87 LYS A C 1
ATOM 667 O O . LYS A 1 87 ? -0.009 6.881 6.150 1.00 93.62 87 LYS A O 1
ATOM 672 N N . GLU A 1 88 ? 1.022 8.528 5.014 1.00 91.38 88 GLU A N 1
ATOM 673 C CA . GLU A 1 88 ? 0.817 9.578 6.014 1.00 91.38 88 GLU A CA 1
ATOM 674 C C . GLU A 1 88 ? -0.677 9.784 6.280 1.00 91.38 88 GLU A C 1
ATOM 676 O O . GLU A 1 88 ? -1.128 9.716 7.423 1.00 91.38 88 GLU A O 1
ATOM 681 N N . LYS A 1 89 ? -1.491 9.887 5.223 1.00 89.50 89 LYS A N 1
ATOM 682 C CA . LYS A 1 89 ? -2.936 10.057 5.381 1.00 89.50 89 LYS A CA 1
ATOM 683 C C . LYS A 1 89 ? -3.599 8.849 6.038 1.00 89.50 89 LYS A C 1
ATOM 685 O O . LYS A 1 89 ? -4.482 9.034 6.879 1.00 89.50 89 LYS A O 1
ATOM 690 N N . ILE A 1 90 ? -3.184 7.625 5.693 1.00 89.00 90 ILE A N 1
ATOM 691 C CA . ILE A 1 90 ? -3.648 6.411 6.374 1.00 89.00 90 ILE A CA 1
ATOM 692 C C . ILE A 1 90 ? -3.270 6.469 7.845 1.00 89.00 90 ILE A C 1
ATOM 694 O O . ILE A 1 90 ? -4.130 6.133 8.642 1.00 89.00 90 ILE A O 1
ATOM 698 N N . ALA A 1 91 ? -2.084 6.934 8.238 1.00 86.75 91 ALA A N 1
ATOM 699 C CA . ALA A 1 91 ? -1.713 7.063 9.649 1.00 86.75 91 ALA A CA 1
ATOM 700 C C . ALA A 1 91 ? -2.600 8.087 10.388 1.00 86.75 91 ALA A C 1
ATOM 702 O O . ALA A 1 91 ? -3.181 7.786 11.436 1.00 86.75 91 ALA A O 1
ATOM 703 N N . GLU A 1 92 ? -2.816 9.261 9.794 1.00 89.69 92 GLU A N 1
ATOM 704 C CA . GLU A 1 92 ? -3.451 10.408 10.455 1.00 89.69 92 GLU A CA 1
ATOM 705 C C . GLU A 1 92 ? -4.985 10.362 10.500 1.00 89.69 92 GLU A C 1
ATOM 707 O O . GLU A 1 92 ? -5.599 10.756 11.492 1.00 89.69 92 GLU A O 1
ATOM 712 N N . ILE A 1 93 ? -5.651 9.879 9.444 1.00 85.75 93 ILE A N 1
ATOM 713 C CA . ILE A 1 93 ? -7.097 10.103 9.278 1.00 85.75 93 ILE A CA 1
ATOM 714 C C . ILE A 1 93 ? -7.950 9.368 10.324 1.00 85.75 93 ILE A C 1
ATOM 716 O O . ILE A 1 93 ? -7.896 8.152 10.434 1.00 85.75 93 ILE A O 1
ATOM 720 N N . ALA A 1 94 ? -8.799 10.052 11.089 1.00 82.62 94 ALA A N 1
ATOM 721 C CA . ALA A 1 94 ? -9.538 9.386 12.173 1.00 82.62 94 ALA A CA 1
ATOM 722 C C . ALA A 1 94 ? -10.542 8.316 11.686 1.00 82.62 94 ALA A C 1
ATOM 724 O O . ALA A 1 94 ? -10.830 7.350 12.395 1.00 82.62 94 ALA A O 1
ATOM 725 N N . GLN A 1 95 ? -11.085 8.480 10.476 1.00 87.06 95 GLN A N 1
ATOM 726 C CA . GLN A 1 95 ? -12.121 7.602 9.933 1.00 87.06 95 GLN A CA 1
ATOM 727 C C . GLN A 1 95 ? -11.525 6.368 9.247 1.00 87.06 95 GLN A C 1
ATOM 729 O O . GLN A 1 95 ? -10.913 6.473 8.183 1.00 87.06 95 GLN A O 1
ATOM 734 N N . PHE A 1 96 ? -11.786 5.183 9.808 1.00 87.75 96 PHE A N 1
ATOM 735 C CA . PHE A 1 96 ? -11.292 3.910 9.275 1.00 87.75 96 PHE A CA 1
ATOM 736 C C . PHE A 1 96 ? -11.727 3.654 7.827 1.00 87.75 96 PHE A C 1
ATOM 738 O O . PHE A 1 96 ? -10.893 3.344 6.985 1.00 87.75 96 PHE A O 1
ATOM 745 N N . LYS A 1 97 ? -13.007 3.868 7.497 1.00 88.69 97 LYS A N 1
ATOM 746 C CA . LYS A 1 97 ? -13.524 3.667 6.129 1.00 88.69 97 LYS A CA 1
ATOM 747 C C . LYS A 1 97 ? -12.805 4.530 5.088 1.00 88.69 97 LYS A C 1
ATOM 749 O O . LYS A 1 97 ? -12.598 4.092 3.962 1.00 88.69 97 LYS A O 1
ATOM 754 N N . ARG A 1 98 ? -12.378 5.741 5.467 1.00 88.62 98 ARG A N 1
ATOM 755 C CA . ARG A 1 98 ? -11.577 6.598 4.581 1.00 88.62 98 ARG A CA 1
ATOM 756 C C . ARG A 1 98 ? -10.159 6.055 4.411 1.00 88.62 98 ARG A C 1
ATOM 758 O O . ARG A 1 98 ? -9.662 6.043 3.291 1.00 88.62 98 ARG A O 1
ATOM 765 N N . ALA A 1 99 ? -9.541 5.563 5.487 1.00 89.31 99 ALA A N 1
ATOM 766 C CA . ALA A 1 99 ? -8.245 4.889 5.404 1.00 89.31 99 ALA A CA 1
ATOM 767 C C . ALA A 1 99 ? -8.305 3.662 4.475 1.00 89.31 99 ALA A C 1
ATOM 769 O O . ALA A 1 99 ? -7.439 3.517 3.618 1.00 89.31 99 ALA A O 1
ATOM 770 N N . VAL A 1 100 ? -9.368 2.852 4.565 1.00 90.44 100 VAL A N 1
ATOM 771 C CA . VAL A 1 100 ? -9.617 1.717 3.658 1.00 90.44 100 VAL A CA 1
ATOM 772 C C . VAL A 1 100 ? -9.721 2.170 2.201 1.00 90.44 100 VAL A C 1
ATOM 774 O O . VAL A 1 100 ? -9.095 1.577 1.331 1.00 90.44 100 VAL A O 1
ATOM 777 N N . ASN A 1 101 ? -10.442 3.256 1.912 1.00 92.75 101 ASN A N 1
ATOM 778 C CA . ASN A 1 101 ? -10.555 3.759 0.541 1.00 92.75 101 ASN A CA 1
ATOM 779 C C . ASN A 1 101 ? -9.194 4.183 -0.049 1.00 92.75 101 ASN A C 1
ATOM 781 O O . ASN A 1 101 ? -8.873 3.854 -1.189 1.00 92.75 101 ASN A O 1
ATOM 785 N N . ILE A 1 102 ? -8.364 4.875 0.741 1.00 93.25 102 ILE A N 1
ATOM 786 C CA . ILE A 1 102 ? -6.991 5.222 0.336 1.00 93.25 102 ILE A CA 1
ATOM 787 C C . ILE A 1 102 ? -6.179 3.943 0.100 1.00 93.25 102 ILE A C 1
ATOM 789 O O . ILE A 1 102 ? -5.469 3.831 -0.900 1.00 93.25 102 ILE A O 1
ATOM 793 N N . PHE A 1 103 ? -6.324 2.959 0.986 1.00 92.88 103 PHE A N 1
ATOM 794 C CA . PHE A 1 103 ? -5.633 1.680 0.906 1.00 92.88 103 PHE A CA 1
ATOM 795 C C . PHE A 1 103 ? -5.987 0.887 -0.364 1.00 92.88 103 PHE A C 1
ATOM 797 O O . PHE A 1 103 ? -5.095 0.400 -1.056 1.00 92.88 103 PHE A O 1
ATOM 804 N N . VAL A 1 104 ? -7.267 0.833 -0.741 1.00 93.75 104 VAL A N 1
ATOM 805 C CA . VAL A 1 104 ? -7.724 0.196 -1.987 1.00 93.75 104 VAL A CA 1
ATOM 806 C C . VAL A 1 104 ? -7.144 0.893 -3.223 1.00 93.75 104 VAL A C 1
ATOM 808 O O . VAL A 1 104 ? -6.695 0.222 -4.155 1.00 93.75 104 VAL A O 1
ATOM 811 N N . SER A 1 105 ? -7.055 2.226 -3.228 1.00 94.19 105 SER A N 1
ATOM 812 C CA . SER A 1 105 ? -6.384 2.959 -4.313 1.00 94.19 105 SER A CA 1
ATOM 813 C C . SER A 1 105 ? -4.895 2.612 -4.422 1.00 94.19 105 SER A C 1
ATOM 815 O O . SER A 1 105 ? -4.364 2.497 -5.529 1.00 94.19 105 SER A O 1
ATOM 817 N N . VAL A 1 106 ? -4.217 2.389 -3.290 1.00 93.69 106 VAL A N 1
ATOM 818 C CA . VAL A 1 106 ? -2.813 1.942 -3.258 1.00 93.69 106 VAL A CA 1
ATOM 819 C C . VAL A 1 106 ? -2.661 0.522 -3.818 1.00 93.69 106 VAL A C 1
ATOM 821 O O . VAL A 1 106 ? -1.727 0.273 -4.580 1.00 93.69 106 VAL A O 1
ATOM 824 N N . ILE A 1 107 ? -3.594 -0.390 -3.523 1.00 92.25 107 ILE A N 1
ATOM 825 C CA . ILE A 1 107 ? -3.643 -1.726 -4.145 1.00 92.25 107 ILE A CA 1
ATOM 826 C C . ILE A 1 107 ? -3.760 -1.602 -5.668 1.00 92.25 107 ILE A C 1
ATOM 828 O O . ILE A 1 107 ? -3.002 -2.241 -6.402 1.00 92.25 107 ILE A O 1
ATOM 832 N N . GLY A 1 108 ? -4.659 -0.737 -6.148 1.00 91.75 108 GLY A N 1
ATOM 833 C CA . GLY A 1 108 ? -4.813 -0.451 -7.575 1.00 91.75 108 GLY A CA 1
ATOM 834 C C . GLY A 1 108 ? -3.517 0.055 -8.216 1.00 91.75 108 GLY A C 1
ATOM 835 O O . GLY A 1 108 ? -3.127 -0.419 -9.282 1.00 91.75 108 GLY A O 1
ATOM 836 N N . LEU A 1 109 ? -2.795 0.949 -7.535 1.00 91.88 109 LEU A N 1
ATOM 837 C CA . LEU A 1 109 ? -1.487 1.430 -7.981 1.00 91.88 109 LEU A CA 1
ATOM 838 C C . LEU A 1 109 ? -0.445 0.308 -8.070 1.00 91.88 109 LEU A C 1
ATOM 840 O O . LEU A 1 109 ? 0.231 0.198 -9.095 1.00 91.88 109 LEU A O 1
ATOM 844 N N . ALA A 1 110 ? -0.334 -0.548 -7.053 1.00 89.81 110 ALA A N 1
ATOM 845 C CA . ALA A 1 110 ? 0.583 -1.688 -7.077 1.00 89.81 110 ALA A CA 1
ATOM 846 C C . ALA A 1 110 ? 0.260 -2.661 -8.230 1.00 89.81 110 ALA A C 1
ATOM 848 O O . ALA A 1 110 ? 1.165 -3.119 -8.933 1.00 89.81 110 ALA A O 1
ATOM 849 N N . GLY A 1 111 ? -1.027 -2.917 -8.486 1.00 89.62 111 GLY A N 1
ATOM 850 C CA . GLY A 1 111 ? -1.489 -3.708 -9.630 1.00 89.62 111 GLY A CA 1
ATOM 851 C C . GLY A 1 111 ? -1.130 -3.077 -10.979 1.00 89.62 111 GLY A C 1
ATOM 852 O O . GLY A 1 111 ? -0.588 -3.754 -11.856 1.00 89.62 111 GLY A O 1
ATOM 853 N N . SER A 1 112 ? -1.349 -1.768 -11.135 1.00 89.62 112 SER A N 1
ATOM 854 C CA . SER A 1 112 ? -0.960 -1.028 -12.343 1.00 89.62 112 SER A CA 1
ATOM 855 C C . SER A 1 112 ? 0.543 -1.087 -12.593 1.00 89.62 112 SER A C 1
ATOM 857 O O . SER A 1 112 ? 0.963 -1.288 -13.732 1.00 89.62 112 SER A O 1
ATOM 859 N N . ILE A 1 113 ? 1.363 -0.979 -11.546 1.00 88.06 113 ILE A N 1
ATOM 860 C CA . ILE A 1 113 ? 2.816 -1.123 -11.675 1.00 88.06 113 ILE A CA 1
ATOM 861 C C . ILE A 1 113 ? 3.177 -2.524 -12.167 1.00 88.06 113 ILE A C 1
ATOM 863 O O . ILE A 1 113 ? 3.940 -2.662 -13.122 1.00 88.06 113 ILE A O 1
ATOM 867 N N . LEU A 1 114 ? 2.598 -3.564 -11.564 1.00 85.56 114 LEU A N 1
ATOM 868 C CA . LEU A 1 114 ? 2.842 -4.943 -11.981 1.00 85.56 114 LEU A CA 1
ATOM 869 C C . LEU A 1 114 ? 2.417 -5.217 -13.421 1.00 85.56 114 LEU A C 1
ATOM 871 O O . LEU A 1 114 ? 3.046 -6.040 -14.084 1.00 85.56 114 LEU A O 1
ATOM 875 N N . SER A 1 115 ? 1.394 -4.530 -13.928 1.00 85.62 115 SER A N 1
ATOM 876 C CA . SER A 1 115 ? 0.987 -4.649 -15.332 1.00 85.62 115 SER A CA 1
ATOM 877 C C . SER A 1 115 ? 2.043 -4.111 -16.309 1.00 85.62 115 SER A C 1
ATOM 879 O O . SER A 1 115 ? 2.068 -4.516 -17.468 1.00 85.62 115 SER A O 1
ATOM 881 N N . GLY A 1 116 ? 2.922 -3.207 -15.856 1.00 80.56 116 GLY A N 1
ATOM 882 C CA . GLY A 1 116 ? 3.913 -2.530 -16.692 1.00 80.56 116 GLY A CA 1
ATOM 883 C C . GLY A 1 116 ? 3.327 -1.540 -17.700 1.00 80.56 116 GLY A C 1
ATOM 884 O O . GLY A 1 116 ? 4.069 -1.054 -18.545 1.00 80.56 116 GLY A O 1
ATOM 885 N N . GLN A 1 117 ? 2.023 -1.245 -17.643 1.00 83.19 117 GLN A N 1
ATOM 886 C CA . GLN A 1 117 ? 1.357 -0.344 -18.582 1.00 83.19 117 GLN A CA 1
ATOM 887 C C . GLN A 1 117 ? 1.503 1.120 -18.131 1.00 83.19 117 GLN A C 1
ATOM 889 O O . GLN A 1 117 ? 0.907 1.509 -17.1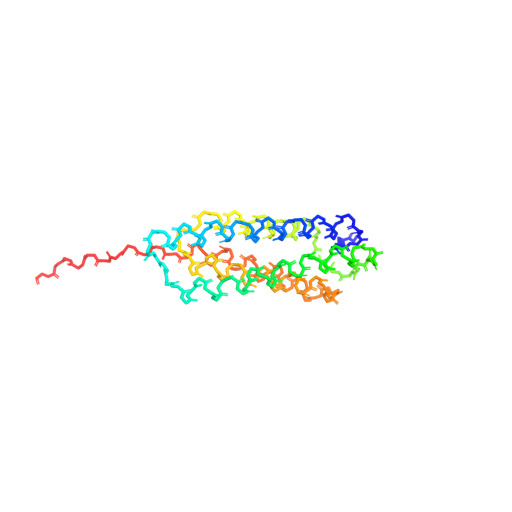22 1.00 83.19 117 GLN A O 1
ATOM 894 N N . PRO A 1 118 ? 2.228 1.976 -18.877 1.00 81.25 118 PRO A N 1
ATOM 895 C CA . PRO A 1 118 ? 2.534 3.335 -18.430 1.00 81.25 118 PRO A CA 1
ATOM 896 C C . PRO A 1 118 ? 1.300 4.201 -18.142 1.00 81.25 118 PRO A C 1
ATOM 898 O O . PRO A 1 118 ? 1.254 4.901 -17.131 1.00 81.25 118 PRO A O 1
ATOM 901 N N . LEU A 1 119 ? 0.270 4.123 -18.992 1.00 84.00 119 LEU A N 1
ATOM 902 C CA . LEU A 1 119 ? -0.965 4.899 -18.823 1.00 84.00 119 LEU A CA 1
ATOM 903 C C . LEU A 1 119 ? -1.764 4.467 -17.585 1.00 84.00 119 LEU A C 1
ATOM 905 O O . LEU A 1 119 ? -2.311 5.316 -16.882 1.00 84.00 119 LEU A O 1
ATOM 909 N N . ALA A 1 120 ? -1.786 3.166 -17.278 1.00 86.81 120 ALA A N 1
ATOM 910 C CA . ALA A 1 120 ? -2.462 2.639 -16.094 1.00 86.81 120 ALA A CA 1
ATOM 911 C C . ALA A 1 120 ? -1.776 3.096 -14.796 1.00 86.81 120 ALA A C 1
ATOM 913 O O . ALA A 1 120 ? -2.449 3.386 -13.806 1.00 86.81 120 ALA A O 1
ATOM 914 N N . ILE A 1 121 ? -0.443 3.211 -14.806 1.00 87.75 121 ILE A N 1
ATOM 915 C CA . ILE A 1 121 ? 0.335 3.719 -13.668 1.00 87.75 121 ILE A CA 1
ATOM 916 C C . ILE A 1 121 ? 0.014 5.195 -13.420 1.00 87.75 121 ILE A C 1
ATOM 918 O O . ILE A 1 121 ? -0.269 5.577 -12.287 1.00 87.75 121 ILE A O 1
ATOM 922 N N . VAL A 1 122 ? -0.005 6.020 -14.472 1.00 87.81 122 VAL A N 1
ATOM 923 C CA . VAL A 1 122 ? -0.355 7.447 -14.360 1.00 87.81 122 VAL A CA 1
ATOM 924 C C . VAL A 1 122 ? -1.776 7.624 -13.819 1.00 87.81 122 VAL A C 1
ATOM 926 O O . VAL A 1 122 ? -1.990 8.408 -12.893 1.00 87.81 122 VAL A O 1
ATOM 929 N N . GLY A 1 123 ? -2.740 6.868 -14.353 1.00 89.50 123 GLY A N 1
ATOM 930 C CA . GLY A 1 123 ? -4.119 6.888 -13.867 1.00 89.50 123 GLY A CA 1
ATOM 931 C C . GLY A 1 123 ? -4.221 6.507 -12.388 1.00 89.50 123 GLY A C 1
ATOM 932 O O . GLY A 1 123 ? -4.890 7.195 -11.619 1.00 89.50 123 GLY A O 1
ATOM 933 N N . ALA A 1 124 ? -3.499 5.469 -11.963 1.00 91.81 124 ALA A N 1
ATOM 934 C CA . ALA A 1 124 ? -3.516 5.022 -10.575 1.00 91.81 124 ALA A CA 1
ATOM 935 C C . ALA A 1 124 ? -2.814 5.994 -9.609 1.00 91.81 124 ALA A C 1
ATOM 937 O O . ALA A 1 124 ? -3.298 6.187 -8.496 1.00 91.81 124 ALA A O 1
ATOM 938 N N . ILE A 1 125 ? -1.734 6.671 -10.027 1.00 91.69 125 ILE A N 1
ATOM 939 C CA . ILE A 1 125 ? -1.113 7.754 -9.239 1.00 91.69 125 ILE A CA 1
ATOM 940 C C . ILE A 1 125 ? -2.136 8.865 -8.981 1.00 91.69 125 ILE A C 1
ATOM 942 O O . ILE A 1 125 ? -2.262 9.338 -7.851 1.00 91.69 125 ILE A O 1
ATOM 946 N N . SER A 1 126 ? -2.885 9.268 -10.010 1.00 92.19 126 SER A N 1
ATOM 947 C CA . SER A 1 126 ? -3.957 10.256 -9.862 1.00 92.19 126 SER A CA 1
ATOM 948 C C . SER A 1 126 ? -5.063 9.749 -8.937 1.00 92.19 126 SER A C 1
ATOM 950 O O . SER A 1 126 ? -5.475 10.479 -8.045 1.00 92.19 126 SER A O 1
ATOM 952 N N . GLY A 1 127 ? -5.481 8.487 -9.069 1.00 92.06 127 GLY A N 1
ATOM 953 C CA . GLY A 1 127 ? -6.473 7.874 -8.181 1.00 92.06 127 GLY A CA 1
ATOM 954 C C . GLY A 1 127 ? -6.059 7.888 -6.706 1.00 92.06 127 GLY A C 1
ATOM 955 O O . GLY A 1 127 ? -6.863 8.234 -5.843 1.00 92.06 127 GLY A O 1
ATOM 956 N N . VAL A 1 128 ? -4.787 7.602 -6.408 1.00 93.06 128 VAL A N 1
ATOM 957 C CA . VAL A 1 128 ? -4.246 7.713 -5.045 1.00 93.06 128 VAL A CA 1
ATOM 958 C C . VAL A 1 128 ? -4.258 9.165 -4.563 1.00 93.06 128 VAL A C 1
ATOM 960 O O . VAL A 1 128 ? -4.735 9.428 -3.461 1.00 93.06 128 VAL A O 1
ATOM 963 N N . LYS A 1 129 ? -3.798 10.119 -5.385 1.00 92.62 129 LYS A N 1
ATOM 964 C CA . LYS A 1 129 ? -3.822 11.553 -5.040 1.00 92.62 129 LYS A CA 1
ATOM 965 C C . LYS A 1 129 ? -5.243 12.031 -4.722 1.00 92.62 129 LYS A C 1
ATOM 967 O O . LYS A 1 129 ? -5.442 12.726 -3.730 1.00 92.62 129 LYS A O 1
ATOM 972 N N . GLU A 1 130 ? -6.229 11.641 -5.523 1.00 92.25 130 GLU A N 1
ATOM 973 C CA . GLU A 1 130 ? -7.630 12.006 -5.292 1.00 92.25 130 GLU A CA 1
ATOM 974 C C . GLU A 1 130 ? -8.211 11.316 -4.052 1.00 92.25 130 GLU A C 1
ATOM 976 O O . GLU A 1 130 ? -8.933 11.952 -3.291 1.00 92.25 130 GLU A O 1
ATOM 981 N N . ALA A 1 131 ? -7.843 10.064 -3.765 1.00 89.25 131 ALA A N 1
ATOM 982 C CA . ALA A 1 131 ? -8.256 9.395 -2.530 1.00 89.25 131 ALA A CA 1
ATOM 983 C C . ALA A 1 131 ? -7.679 10.075 -1.274 1.00 89.25 131 ALA A C 1
ATOM 985 O O . ALA A 1 131 ? -8.374 10.196 -0.263 1.00 89.25 131 ALA A O 1
ATOM 986 N N . VAL A 1 132 ? -6.435 10.561 -1.345 1.00 89.81 132 VAL A N 1
ATOM 987 C CA . VAL A 1 132 ? -5.794 11.327 -0.264 1.00 89.81 132 VAL A CA 1
ATOM 988 C C . VAL A 1 132 ? -6.489 12.679 -0.055 1.00 89.81 132 VAL A C 1
ATOM 990 O O . VAL A 1 132 ? -6.841 13.007 1.082 1.00 89.81 132 VAL A O 1
ATOM 993 N N . LYS A 1 133 ? -6.749 13.431 -1.136 1.00 84.94 133 LYS A N 1
ATOM 994 C CA . LYS A 1 133 ? -7.447 14.735 -1.098 1.00 84.94 133 LYS A CA 1
ATOM 995 C C . LYS A 1 133 ? -8.914 14.626 -0.699 1.00 84.94 133 LYS A C 1
ATOM 997 O O . LYS A 1 133 ? -9.412 15.458 0.048 1.00 84.94 133 LYS A O 1
ATOM 1002 N N . GLY A 1 134 ? -9.617 13.585 -1.141 1.00 69.06 134 GLY A N 1
ATOM 1003 C CA . GLY A 1 134 ? -10.991 13.297 -0.721 1.00 69.06 134 GLY A CA 1
ATOM 1004 C C . GLY A 1 134 ? -11.114 13.066 0.791 1.00 69.06 134 GLY A C 1
ATOM 1005 O O . GLY A 1 134 ? -12.207 13.139 1.348 1.00 69.06 134 GLY A O 1
ATOM 1006 N N . GLY A 1 135 ? -9.990 12.848 1.486 1.00 53.81 135 GLY A N 1
ATOM 1007 C CA . GLY A 1 135 ? -9.897 12.873 2.943 1.00 53.81 135 GLY A CA 1
ATOM 1008 C C . GLY A 1 135 ? -9.943 14.271 3.581 1.00 53.81 135 GLY A C 1
ATOM 1009 O O . GLY A 1 135 ? -10.017 14.342 4.807 1.00 53.81 135 GLY A O 1
ATOM 1010 N N . GLU A 1 136 ? -9.893 15.354 2.800 1.00 45.00 136 GLU A N 1
ATOM 1011 C CA . GLU A 1 136 ? -9.914 16.755 3.257 1.00 45.00 136 GLU A CA 1
ATOM 1012 C C . GLU A 1 136 ? -11.295 17.427 3.123 1.00 45.00 136 GLU A C 1
ATOM 1014 O O . GLU A 1 136 ? -11.542 18.444 3.772 1.00 45.00 136 GLU A O 1
ATOM 1019 N N . GLU A 1 137 ? -12.250 16.863 2.370 1.00 40.25 137 GLU A N 1
ATOM 1020 C CA . GLU A 1 137 ? -13.592 17.451 2.281 1.00 40.25 137 GLU A CA 1
ATOM 1021 C C . GLU A 1 137 ? -14.486 17.100 3.493 1.00 40.25 137 GLU A C 1
ATOM 1023 O O . GLU A 1 137 ? -15.141 16.061 3.568 1.00 40.25 137 GLU A O 1
ATOM 1028 N N . LYS A 1 138 ? -14.526 18.080 4.409 1.00 40.44 138 LYS A N 1
ATOM 1029 C CA . LYS A 1 138 ? -15.639 18.512 5.277 1.00 40.44 138 LYS A CA 1
ATOM 1030 C C . LYS A 1 138 ? -16.033 17.610 6.460 1.00 40.44 138 LYS A C 1
ATOM 1032 O O . LYS A 1 138 ? -17.021 16.879 6.415 1.00 40.44 138 LYS A O 1
ATOM 1037 N N . ASP A 1 139 ? -15.378 17.839 7.601 1.00 39.38 139 ASP A N 1
ATOM 1038 C CA . ASP A 1 139 ? -16.096 17.947 8.881 1.00 39.38 139 ASP A CA 1
ATOM 1039 C C . ASP A 1 139 ? -16.995 19.196 8.811 1.00 39.38 139 ASP A C 1
ATOM 1041 O O . ASP A 1 139 ? -16.578 20.311 9.125 1.00 39.38 139 ASP A O 1
ATOM 1045 N N . VAL A 1 140 ? -18.229 19.040 8.317 1.00 45.50 140 VAL A N 1
ATOM 1046 C CA . VAL A 1 140 ? -19.256 20.077 8.487 1.00 45.50 140 VAL A CA 1
ATOM 1047 C C . VAL A 1 140 ? -19.715 20.013 9.946 1.00 45.50 140 VAL A C 1
ATOM 1049 O O . VAL A 1 140 ? -20.216 18.964 10.358 1.00 45.50 140 VAL A O 1
ATOM 1052 N N . PRO A 1 141 ? -19.595 21.089 10.747 1.00 40.03 141 PRO A N 1
ATOM 1053 C CA . PRO A 1 141 ? -20.171 21.101 12.081 1.00 40.03 141 PRO A CA 1
ATOM 1054 C C . PRO A 1 141 ? -21.684 20.888 11.976 1.00 40.03 141 PRO A C 1
ATOM 1056 O O . PRO A 1 141 ? -22.386 21.619 11.272 1.00 40.03 141 PRO A O 1
ATOM 1059 N N . VAL A 1 142 ? -22.178 19.866 12.679 1.00 49.47 142 VAL A N 1
ATOM 1060 C CA . VAL A 1 142 ? -23.608 19.595 12.849 1.00 49.47 142 VAL A CA 1
ATOM 1061 C C . VAL A 1 142 ? -24.274 20.879 13.336 1.00 49.47 142 VAL A C 1
ATOM 1063 O O . VAL A 1 142 ? -23.995 21.367 14.432 1.00 49.47 142 VAL A O 1
ATOM 1066 N N . GLN A 1 143 ? -25.140 21.444 12.496 1.00 46.22 143 GLN A N 1
ATOM 1067 C CA . GLN A 1 143 ? -25.922 22.626 12.827 1.00 46.22 143 GLN A CA 1
ATOM 1068 C C . GLN A 1 143 ? -26.756 22.336 14.080 1.00 46.22 143 GLN A C 1
ATOM 1070 O O . GLN A 1 143 ? -27.710 21.557 14.037 1.00 46.22 143 GLN A O 1
ATOM 1075 N N . LYS A 1 144 ? -26.436 22.995 15.200 1.00 45.47 144 LYS A N 1
ATOM 1076 C CA . LYS A 1 144 ? -27.406 23.168 16.282 1.00 45.47 144 LYS A CA 1
ATOM 1077 C C . LYS A 1 144 ? -28.515 24.068 15.743 1.00 45.47 144 LYS A C 1
ATOM 1079 O O . LYS A 1 144 ? -28.347 25.282 15.670 1.00 45.47 144 LYS A O 1
ATOM 1084 N N . LYS A 1 145 ? -29.646 23.472 15.359 1.00 45.28 145 LYS A N 1
ATOM 1085 C CA . LYS A 1 145 ? -30.903 24.209 15.216 1.00 45.28 145 LYS A CA 1
ATOM 1086 C C . LYS A 1 145 ? -31.248 24.803 16.581 1.00 45.28 145 LYS A C 1
ATOM 1088 O O . LYS A 1 145 ? -31.643 24.079 17.489 1.00 45.28 145 LYS A O 1
ATOM 1093 N N . ALA A 1 146 ? -31.073 26.110 16.715 1.00 49.25 146 ALA A N 1
ATOM 1094 C CA . ALA A 1 146 ? -31.674 26.909 17.768 1.00 49.25 146 ALA A CA 1
ATOM 1095 C C . ALA A 1 146 ? -32.497 28.014 17.098 1.00 49.25 146 ALA A C 1
ATOM 1097 O O . ALA A 1 146 ? -31.977 28.768 16.276 1.00 49.25 146 ALA A O 1
ATOM 1098 N N . GLY A 1 147 ? -33.778 28.081 17.452 1.00 52.06 147 GLY A N 1
ATOM 1099 C CA . GLY A 1 147 ? -34.741 29.081 16.990 1.00 52.06 147 GLY A CA 1
ATOM 1100 C C . GLY A 1 147 ? -35.954 28.407 16.349 1.00 52.06 147 GLY A C 1
ATOM 1101 O O . GLY A 1 147 ? -35.786 27.607 15.434 1.00 52.06 147 GLY A O 1
ATOM 1102 N N . LYS A 1 148 ? -37.188 28.655 16.774 1.00 40.59 148 LYS A N 1
ATOM 1103 C CA . LYS A 1 148 ? -37.763 29.555 17.783 1.00 40.59 148 LYS A CA 1
ATOM 1104 C C . LYS A 1 148 ? -39.041 28.896 18.294 1.00 40.59 148 LYS A C 1
ATOM 1106 O O . LYS A 1 148 ? -39.629 28.127 17.503 1.00 40.59 148 LYS A O 1
#